Protein AF-A0A183DSN7-F1 (afdb_monomer_lite)

InterPro domains:
  IPR000889 Glutathione peroxidase [PF00255] (2-51)
  IPR000889 Glutathione peroxidase [PIRSF000303] (2-103)
  IPR000889 Glutathione peroxidase [PR01011] (2-19)
  IPR000889 Glutathione peroxidase [PR01011] (38-54)
  IPR000889 Glutathione peroxidase [PS51355] (1-110)
  IPR000889 Glutathione peroxidase [PTHR11592] (52-104)
  IPR000889 Glutathione peroxidase [cd00340] (2-103)
  IPR029759 Glutathione peroxidase active site [PS00460] (4-19)
  IPR036249 Thioredoxin-like superfamily [SSF52833] (2-106)

Foldseek 3Di:
DQAQAKEKEFAAEPDFPCRVVLVVVVVVCCVPCVVVRYDYHYAYACPADHDDPPDDHAHLDDPRHDVVSVVLQVLADDPPGRGQPEGTWIWIAHNVRRGDYIDHDPDGGD

Sequence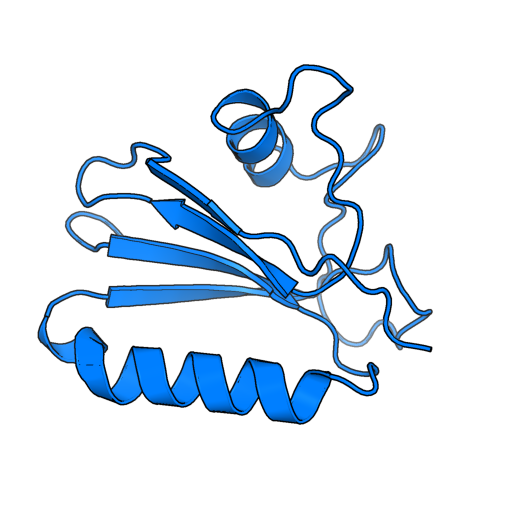 (110 aa):
LFRGKVVLIVNVASECGLTNTNYNQLKQLYDKYSSRGLAIAAFPCNQFGGQPDLYAKVDV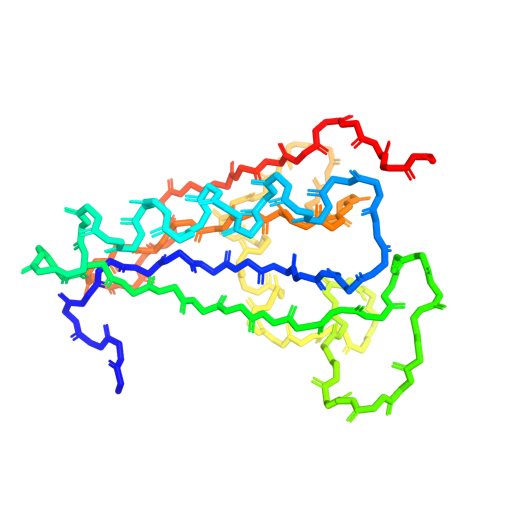NGPTEHPLYAFLKEQQGGTLGDDIKWNFTKFLVDRNGQVVSRFINAFPCF

pLDDT: mean 82.76, std 13.34, range [53.53, 97.44]

Organism: NCBI:txid637853

Structure (mmCIF, N/CA/C/O backbone):
data_AF-A0A183DSN7-F1
#
_entry.id   AF-A0A183DSN7-F1
#
loop_
_atom_site.group_PDB
_atom_site.id
_atom_site.type_symbol
_atom_site.label_atom_id
_atom_site.label_alt_id
_atom_site.label_comp_id
_atom_site.label_asym_id
_atom_site.label_entity_id
_atom_site.label_seq_id
_atom_site.pdbx_PDB_ins_code
_atom_site.Cartn_x
_atom_site.Cartn_y
_atom_site.Cartn_z
_atom_site.occupancy
_atom_site.B_iso_or_equiv
_atom_site.auth_seq_id
_atom_site.auth_comp_id
_atom_site.auth_asym_id
_atom_site.auth_atom_id
_atom_site.pdbx_PDB_model_num
ATOM 1 N N . LEU A 1 1 ? -15.747 -6.171 -0.014 1.00 72.12 1 LEU A N 1
ATOM 2 C CA . LEU A 1 1 ? -14.590 -6.705 0.746 1.00 72.12 1 LEU A CA 1
ATOM 3 C C . LEU A 1 1 ? -14.058 -5.738 1.818 1.00 72.12 1 LEU A C 1
ATOM 5 O O . LEU A 1 1 ? -13.825 -6.183 2.937 1.00 72.12 1 LEU A O 1
ATOM 9 N N . PHE A 1 2 ? -13.894 -4.440 1.516 1.00 87.94 2 PHE A N 1
ATOM 10 C CA . PHE A 1 2 ? -13.237 -3.476 2.425 1.00 87.94 2 PHE A CA 1
ATOM 11 C C . PHE A 1 2 ? -14.138 -2.404 3.067 1.00 87.94 2 PHE A C 1
ATOM 13 O O . PHE A 1 2 ? -13.658 -1.616 3.873 1.00 87.94 2 PHE A O 1
ATOM 20 N N . ARG A 1 3 ? -15.440 -2.365 2.752 1.00 87.56 3 ARG A N 1
ATOM 21 C CA . ARG A 1 3 ? -16.369 -1.367 3.312 1.00 87.56 3 ARG A CA 1
ATOM 22 C C . ARG A 1 3 ? -16.336 -1.388 4.849 1.00 87.56 3 ARG A C 1
ATOM 24 O O . ARG A 1 3 ? -16.467 -2.456 5.443 1.00 87.56 3 ARG A O 1
ATOM 31 N N . GLY A 1 4 ? -16.163 -0.217 5.468 1.00 92.19 4 GLY A N 1
ATOM 32 C CA . GLY A 1 4 ? -16.117 -0.051 6.926 1.00 92.19 4 GLY A CA 1
ATOM 33 C C . GLY A 1 4 ? -14.798 -0.459 7.595 1.00 92.19 4 GLY A C 1
ATOM 34 O O . GLY 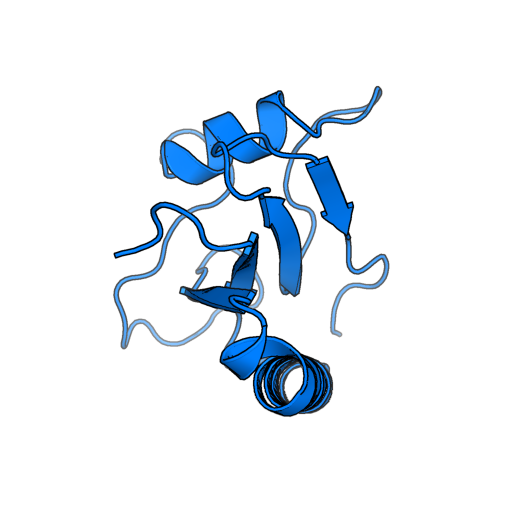A 1 4 ? -14.709 -0.406 8.825 1.00 92.19 4 GLY A O 1
ATOM 35 N N . LYS A 1 5 ? -13.780 -0.856 6.818 1.00 95.75 5 LYS A N 1
ATOM 36 C CA . LYS A 1 5 ? -12.442 -1.213 7.308 1.00 95.75 5 LYS A CA 1
ATOM 37 C C . LYS A 1 5 ? -11.461 -0.071 7.090 1.00 95.75 5 LYS A C 1
ATOM 39 O O . LYS A 1 5 ? -11.586 0.676 6.131 1.00 95.75 5 LYS A O 1
ATOM 44 N N . VAL A 1 6 ? -10.460 0.012 7.958 1.00 97.12 6 VAL A N 1
ATOM 45 C CA . VAL A 1 6 ? -9.239 0.765 7.655 1.00 97.12 6 VAL A CA 1
ATOM 46 C C . VAL A 1 6 ? -8.384 -0.130 6.769 1.00 97.12 6 VAL A C 1
ATOM 48 O O . VAL A 1 6 ? -8.194 -1.300 7.103 1.00 97.12 6 VAL A O 1
ATOM 51 N N . VAL A 1 7 ? -7.891 0.378 5.644 1.00 97.38 7 VAL A N 1
ATOM 52 C CA . VAL A 1 7 ? -7.127 -0.424 4.681 1.00 97.38 7 VAL A CA 1
ATOM 53 C C . VAL A 1 7 ? -5.724 0.138 4.539 1.00 97.38 7 VAL A C 1
ATOM 55 O O . VAL A 1 7 ? -5.549 1.314 4.236 1.00 97.38 7 VAL A O 1
ATOM 58 N N . LEU A 1 8 ? -4.724 -0.715 4.736 1.00 96.38 8 LEU A N 1
ATOM 59 C CA . LEU A 1 8 ? -3.343 -0.422 4.384 1.00 96.38 8 LEU A CA 1
ATOM 60 C C . LEU A 1 8 ? -3.048 -1.046 3.017 1.00 96.38 8 LEU A C 1
ATOM 62 O O . LEU A 1 8 ? -2.954 -2.268 2.896 1.00 96.38 8 LEU A O 1
ATOM 66 N N . ILE A 1 9 ? -2.934 -0.209 1.991 1.00 95.12 9 ILE A N 1
ATOM 67 C CA . ILE A 1 9 ? -2.579 -0.617 0.629 1.00 95.12 9 ILE A CA 1
ATOM 68 C C . ILE A 1 9 ? -1.062 -0.536 0.484 1.00 95.12 9 ILE A C 1
ATOM 70 O O . ILE A 1 9 ? -0.475 0.487 0.827 1.00 95.12 9 ILE A O 1
ATOM 74 N N . VAL A 1 10 ? -0.418 -1.592 -0.011 1.00 92.44 10 VAL A N 1
ATOM 75 C CA . VAL A 1 10 ? 1.046 -1.667 -0.117 1.00 92.44 10 VAL A CA 1
ATOM 76 C C . VAL A 1 10 ? 1.483 -2.314 -1.429 1.00 92.44 10 VAL A C 1
ATOM 78 O O . VAL A 1 10 ? 1.008 -3.396 -1.768 1.00 92.44 10 VAL A O 1
ATOM 81 N N . ASN A 1 11 ? 2.406 -1.676 -2.160 1.00 90.19 11 ASN A N 1
ATOM 82 C CA . ASN A 1 11 ? 3.100 -2.337 -3.272 1.00 90.19 11 ASN A CA 1
ATOM 83 C C . ASN A 1 11 ? 4.219 -3.222 -2.706 1.00 90.19 11 ASN A C 1
ATOM 85 O O . ASN A 1 11 ? 5.081 -2.733 -1.980 1.00 90.19 11 ASN A O 1
ATOM 89 N N . VAL A 1 12 ? 4.207 -4.518 -3.000 1.00 86.69 12 VAL A N 1
ATOM 90 C CA . VAL A 1 12 ? 5.153 -5.489 -2.435 1.00 86.69 12 VAL A CA 1
ATOM 91 C C . VAL A 1 12 ? 6.091 -6.058 -3.488 1.00 86.69 12 VAL A C 1
ATOM 93 O O . VAL A 1 12 ? 5.814 -6.034 -4.685 1.00 86.69 12 VAL A O 1
ATOM 96 N N . ALA A 1 13 ? 7.195 -6.597 -2.986 1.00 79.94 13 ALA A N 1
ATOM 97 C CA . ALA A 1 13 ? 8.260 -7.230 -3.739 1.00 79.94 13 ALA A CA 1
ATOM 98 C C . ALA A 1 13 ? 8.632 -8.566 -3.083 1.00 79.94 13 ALA A C 1
ATOM 100 O O . ALA A 1 13 ? 8.660 -8.653 -1.853 1.00 79.94 13 ALA A O 1
ATOM 101 N N . SER A 1 14 ? 8.917 -9.595 -3.881 1.00 69.62 14 SER A N 1
ATOM 102 C CA . SER A 1 14 ? 9.413 -10.892 -3.395 1.00 69.62 14 SER A CA 1
ATOM 103 C C . SER A 1 14 ? 10.924 -10.898 -3.153 1.00 69.62 14 SER A C 1
ATOM 105 O O . SER A 1 14 ? 11.383 -11.539 -2.214 1.00 69.62 14 SER A O 1
ATOM 107 N N . GLU A 1 15 ? 11.689 -10.131 -3.928 1.00 65.31 15 GLU A N 1
ATOM 108 C CA . GLU A 1 15 ? 13.155 -10.085 -3.869 1.00 65.31 15 GLU A CA 1
ATOM 109 C C . GLU A 1 15 ? 13.612 -8.658 -3.534 1.00 65.31 15 GLU A C 1
ATOM 111 O O . GLU A 1 15 ? 13.627 -7.768 -4.381 1.00 65.31 15 GLU A O 1
ATOM 116 N N . CYS A 1 16 ? 13.883 -8.412 -2.251 1.00 65.19 16 CYS A N 1
ATOM 117 C CA . CYS A 1 16 ? 14.393 -7.150 -1.698 1.00 65.19 16 CYS A CA 1
ATOM 118 C C . CYS A 1 16 ? 15.104 -7.497 -0.383 1.00 65.19 16 CYS A C 1
ATOM 120 O O . CYS A 1 16 ? 14.556 -8.263 0.416 1.00 65.19 16 CYS A O 1
ATOM 122 N N . GLY A 1 17 ? 16.248 -6.876 -0.078 1.00 62.00 17 GLY A N 1
ATOM 123 C CA . GLY A 1 17 ? 16.908 -7.030 1.232 1.00 62.00 17 GLY A CA 1
ATOM 124 C C . GLY A 1 17 ? 16.016 -6.650 2.429 1.00 62.00 17 GLY A C 1
ATOM 125 O O . GLY A 1 17 ? 16.241 -7.092 3.552 1.00 62.00 17 GLY A O 1
ATOM 126 N N . LEU A 1 18 ? 14.945 -5.880 2.188 1.00 66.75 18 LEU A N 1
ATOM 127 C CA . LEU A 1 18 ? 13.962 -5.460 3.194 1.00 66.75 18 LEU A CA 1
ATOM 128 C C . LEU A 1 18 ? 12.660 -6.277 3.186 1.00 66.75 18 LEU A C 1
ATOM 130 O O . LEU A 1 18 ? 11.746 -5.950 3.950 1.00 66.75 18 LEU A O 1
ATOM 134 N N . THR A 1 19 ? 12.541 -7.305 2.340 1.00 72.69 19 THR A N 1
ATOM 135 C CA . THR A 1 19 ? 11.305 -8.089 2.194 1.00 72.69 19 THR A CA 1
ATOM 136 C C . THR A 1 19 ? 10.907 -8.725 3.521 1.00 72.69 19 THR A C 1
ATOM 138 O O . THR A 1 19 ? 9.816 -8.455 4.020 1.00 72.69 19 THR A O 1
ATOM 141 N N . ASN A 1 20 ? 11.809 -9.468 4.166 1.00 76.81 20 ASN A N 1
ATOM 142 C CA . ASN A 1 20 ? 11.501 -10.141 5.433 1.00 76.81 20 ASN A CA 1
ATOM 143 C C . ASN A 1 20 ? 11.049 -9.158 6.521 1.00 76.81 20 ASN A C 1
ATOM 145 O O . ASN A 1 20 ? 10.040 -9.388 7.186 1.00 76.81 20 ASN A O 1
ATOM 149 N N . THR A 1 21 ? 11.736 -8.023 6.666 1.00 81.69 21 THR A N 1
ATOM 150 C CA . THR A 1 21 ? 11.372 -6.995 7.651 1.00 81.69 21 THR A CA 1
ATOM 151 C C . THR A 1 21 ? 9.995 -6.397 7.366 1.00 81.69 21 THR A C 1
ATOM 153 O O . THR A 1 21 ? 9.173 -6.314 8.278 1.00 81.69 21 THR A O 1
ATOM 156 N N . ASN A 1 22 ? 9.703 -6.025 6.114 1.00 84.06 22 ASN A N 1
ATOM 157 C CA . ASN A 1 22 ? 8.413 -5.423 5.767 1.00 84.06 22 ASN A CA 1
ATOM 158 C C . ASN A 1 22 ? 7.261 -6.421 5.922 1.00 84.06 22 ASN A C 1
ATOM 160 O O . ASN A 1 22 ? 6.241 -6.067 6.508 1.00 84.06 22 ASN A O 1
ATOM 164 N N . TYR A 1 23 ? 7.410 -7.666 5.460 1.00 85.94 23 TYR A N 1
ATOM 165 C CA . TYR A 1 23 ? 6.370 -8.684 5.640 1.00 85.94 23 TYR A CA 1
ATOM 166 C C . TYR A 1 23 ? 6.132 -9.001 7.121 1.00 85.94 23 TYR A C 1
ATOM 168 O O . TYR A 1 23 ? 4.979 -9.086 7.541 1.00 85.94 23 TYR A O 1
ATOM 176 N N . ASN A 1 24 ? 7.187 -9.083 7.938 1.00 88.06 24 ASN A N 1
ATOM 177 C CA . ASN A 1 2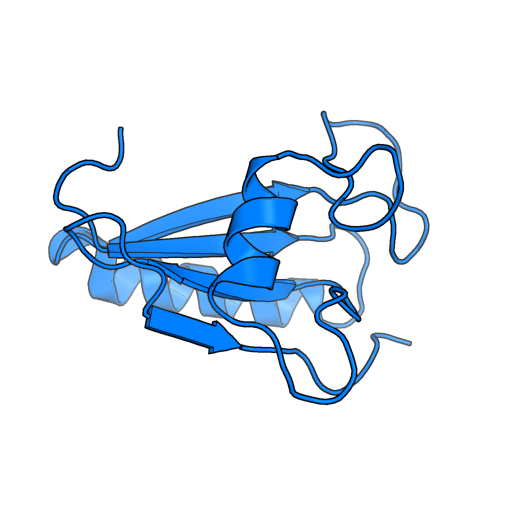4 ? 7.048 -9.281 9.383 1.00 88.06 24 ASN A CA 1
ATOM 178 C C . ASN A 1 24 ? 6.315 -8.114 10.057 1.00 88.06 24 ASN A C 1
ATOM 180 O O . ASN A 1 24 ? 5.420 -8.339 10.868 1.00 88.06 24 ASN A O 1
ATOM 184 N N . GLN A 1 25 ? 6.639 -6.869 9.701 1.00 89.44 25 GLN A N 1
ATOM 185 C CA . GLN A 1 25 ? 5.950 -5.686 10.226 1.00 89.44 25 GLN A CA 1
ATOM 186 C C . GLN A 1 25 ? 4.483 -5.623 9.781 1.00 89.44 25 GLN A C 1
ATOM 188 O O . GLN A 1 25 ? 3.606 -5.332 10.594 1.00 89.44 25 GLN A O 1
ATOM 193 N N . LEU A 1 26 ? 4.191 -5.940 8.515 1.00 91.38 26 LEU A N 1
ATOM 194 C CA . LEU A 1 26 ? 2.817 -6.034 8.012 1.00 91.38 26 LEU A CA 1
ATOM 195 C C . LEU A 1 26 ? 2.034 -7.115 8.765 1.00 91.38 26 LEU A C 1
ATOM 197 O O . LEU A 1 26 ? 0.901 -6.869 9.179 1.00 91.38 26 LEU A O 1
ATOM 201 N N . LYS A 1 27 ? 2.653 -8.274 9.017 1.00 91.62 27 LYS A N 1
ATOM 202 C CA . LYS A 1 27 ? 2.054 -9.338 9.826 1.00 91.62 27 LYS A CA 1
ATOM 203 C C . LYS A 1 27 ? 1.772 -8.865 11.252 1.00 91.62 27 LYS A C 1
ATOM 205 O O . LYS A 1 27 ? 0.658 -9.041 11.726 1.00 91.62 27 LYS A O 1
ATOM 210 N N . GLN A 1 28 ? 2.723 -8.204 11.913 1.00 94.44 28 GLN A N 1
ATOM 211 C CA . GLN A 1 28 ? 2.524 -7.663 13.264 1.00 94.44 28 GLN A CA 1
ATOM 212 C C . GLN A 1 28 ? 1.376 -6.646 13.324 1.00 94.44 28 GLN A C 1
ATOM 214 O O . GLN A 1 28 ? 0.573 -6.671 14.257 1.00 94.44 28 GLN A O 1
ATOM 219 N N . LEU A 1 29 ? 1.266 -5.760 12.328 1.00 93.69 29 LEU A N 1
ATOM 220 C CA . LEU A 1 29 ? 0.152 -4.815 12.228 1.00 93.69 29 LEU A CA 1
ATOM 221 C C . LEU A 1 29 ? -1.183 -5.541 12.055 1.00 93.69 29 LEU A C 1
ATOM 223 O O . LEU A 1 29 ? -2.157 -5.203 12.730 1.00 93.69 29 LEU A O 1
ATOM 227 N N . TYR A 1 30 ? -1.224 -6.542 11.177 1.00 94.94 30 TYR A N 1
ATOM 228 C CA . TYR A 1 30 ? -2.417 -7.347 10.963 1.00 94.94 30 TYR A CA 1
ATOM 229 C C . TYR A 1 30 ? -2.830 -8.090 12.236 1.00 94.94 30 TYR A C 1
ATOM 231 O O . TYR A 1 30 ? -3.971 -7.956 12.674 1.00 94.94 30 TYR A O 1
ATOM 239 N N . ASP A 1 31 ? -1.904 -8.797 12.881 1.00 96.56 31 ASP A N 1
ATOM 240 C CA . ASP A 1 31 ? -2.163 -9.542 14.115 1.00 96.56 31 ASP A CA 1
ATOM 241 C C . ASP A 1 31 ? -2.707 -8.615 15.217 1.00 96.56 31 ASP A C 1
ATOM 243 O O . ASP A 1 31 ? -3.638 -8.969 15.938 1.00 96.56 31 ASP A O 1
ATOM 247 N N . LYS A 1 32 ? -2.187 -7.383 15.306 1.00 97.19 32 LYS A N 1
ATOM 248 C CA . LYS A 1 32 ? -2.580 -6.408 16.332 1.00 97.19 32 LYS A CA 1
ATOM 249 C C . LYS A 1 32 ? -3.916 -5.708 16.066 1.00 97.19 32 LYS A C 1
ATOM 251 O O . LYS A 1 32 ? -4.629 -5.383 17.016 1.00 97.19 32 LYS A O 1
ATOM 256 N N . TYR A 1 33 ? -4.244 -5.404 14.809 1.00 97.44 33 TYR A N 1
ATOM 257 C CA . TYR A 1 33 ? -5.362 -4.508 14.476 1.00 97.44 33 TYR A CA 1
ATOM 258 C C . TYR A 1 33 ? -6.452 -5.135 13.598 1.00 97.44 33 TYR A C 1
ATOM 260 O O . TYR A 1 33 ? -7.482 -4.492 13.380 1.00 97.44 33 TYR A O 1
ATOM 268 N N . SER A 1 34 ? -6.290 -6.371 13.119 1.00 95.31 34 SER A N 1
ATOM 269 C CA . SER A 1 34 ? -7.299 -7.056 12.292 1.00 95.31 34 SER A CA 1
ATOM 270 C C . SER A 1 34 ? -8.658 -7.153 12.990 1.00 95.31 34 SER A C 1
ATOM 272 O O . SER A 1 34 ? -9.677 -6.786 12.403 1.00 95.31 34 SER A O 1
ATOM 274 N N . SER A 1 35 ? -8.679 -7.513 14.277 1.00 95.75 35 SER A N 1
ATOM 275 C CA . SER A 1 35 ? -9.898 -7.550 15.105 1.00 95.75 35 SER A CA 1
ATOM 276 C C . SER A 1 35 ? -10.567 -6.180 15.272 1.00 95.75 35 SER A C 1
ATOM 278 O O . SER A 1 35 ? -11.771 -6.092 15.495 1.00 95.75 35 SER A O 1
ATOM 280 N N . ARG A 1 36 ? -9.805 -5.091 15.111 1.00 95.94 36 ARG A N 1
ATOM 281 C CA . ARG A 1 36 ? -10.288 -3.702 15.171 1.00 95.94 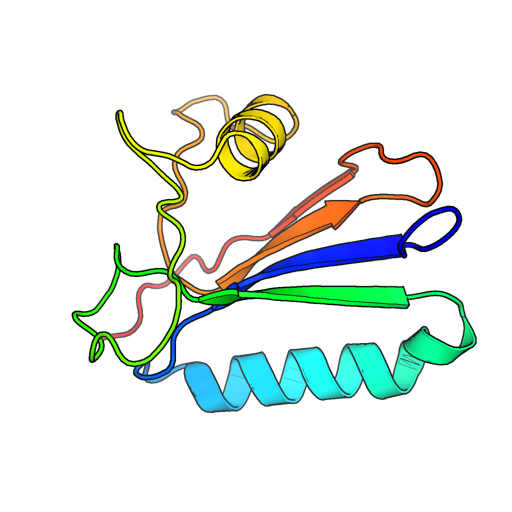36 ARG A CA 1
ATOM 282 C C . ARG A 1 36 ? -10.742 -3.171 13.808 1.00 95.94 36 ARG A C 1
ATOM 284 O O . ARG A 1 36 ? -11.151 -2.012 13.711 1.00 95.94 36 ARG A O 1
ATOM 291 N N . GLY A 1 37 ? -10.693 -4.005 12.768 1.00 95.94 37 GLY A N 1
ATOM 292 C CA . GLY A 1 37 ? -11.135 -3.674 11.417 1.00 95.94 37 GLY A CA 1
ATOM 293 C C . GLY A 1 37 ? -10.029 -3.180 10.485 1.00 95.94 37 GLY A C 1
ATOM 294 O O . GLY A 1 37 ? -10.352 -2.506 9.509 1.00 95.94 37 GLY A O 1
ATOM 295 N N . LEU A 1 38 ? -8.753 -3.484 10.761 1.00 96.94 38 LEU A N 1
ATOM 296 C CA . LEU A 1 38 ? -7.677 -3.304 9.780 1.00 96.94 38 LEU A CA 1
ATOM 297 C C . LEU A 1 38 ? -7.741 -4.404 8.709 1.00 96.94 38 LEU A C 1
ATOM 299 O O . LEU A 1 38 ? -7.894 -5.584 9.020 1.00 96.94 38 LEU A O 1
ATOM 303 N N . ALA A 1 39 ? -7.556 -4.021 7.451 1.00 96.06 39 ALA A N 1
ATOM 304 C CA . ALA A 1 39 ? -7.232 -4.916 6.351 1.00 96.06 39 ALA A CA 1
ATOM 305 C C . ALA A 1 39 ? -5.925 -4.475 5.684 1.00 96.06 39 ALA A C 1
ATOM 307 O O . ALA A 1 39 ? -5.624 -3.284 5.631 1.00 96.06 39 ALA A O 1
ATOM 308 N N . ILE A 1 40 ? -5.167 -5.431 5.153 1.00 94.25 40 ILE A N 1
ATOM 309 C CA . ILE A 1 40 ? -3.962 -5.160 4.365 1.00 94.25 40 ILE A CA 1
ATOM 310 C C . ILE A 1 40 ? -4.209 -5.669 2.948 1.00 94.25 40 ILE A C 1
ATOM 312 O O . ILE A 1 40 ? -4.588 -6.825 2.766 1.00 94.25 40 ILE A O 1
ATOM 316 N N . ALA A 1 41 ? -4.017 -4.799 1.961 1.00 92.62 41 ALA A N 1
ATOM 317 C CA . ALA A 1 41 ? -4.085 -5.133 0.545 1.00 92.62 41 ALA A CA 1
ATOM 318 C C . ALA A 1 41 ? -2.677 -5.008 -0.047 1.00 92.62 41 ALA A C 1
ATOM 320 O O . ALA A 1 41 ? -2.159 -3.903 -0.208 1.00 92.62 41 ALA A O 1
ATOM 321 N N . ALA A 1 42 ? -2.046 -6.152 -0.307 1.00 89.88 42 ALA A N 1
ATOM 322 C CA . ALA A 1 42 ? -0.694 -6.231 -0.843 1.00 89.88 42 ALA A CA 1
ATOM 323 C C . ALA A 1 42 ? -0.736 -6.525 -2.344 1.00 89.88 42 ALA A C 1
ATOM 325 O O . ALA A 1 42 ? -1.315 -7.527 -2.761 1.00 89.88 42 ALA A O 1
ATOM 326 N N . PHE A 1 43 ? -0.111 -5.659 -3.137 1.00 89.19 43 PHE A N 1
ATOM 327 C CA . PHE A 1 43 ? -0.078 -5.763 -4.592 1.00 89.19 43 PHE A CA 1
ATOM 328 C C . PHE A 1 43 ? 1.359 -5.991 -5.073 1.00 89.19 43 PHE A C 1
ATOM 330 O O . PHE A 1 43 ? 2.198 -5.105 -4.892 1.00 89.19 43 PHE A O 1
ATOM 337 N N . PRO A 1 44 ? 1.679 -7.160 -5.654 1.00 84.00 44 PRO A N 1
ATOM 338 C CA . PRO A 1 44 ? 2.978 -7.392 -6.280 1.00 84.00 44 PRO A CA 1
ATOM 339 C C . PRO A 1 44 ? 3.245 -6.365 -7.387 1.00 84.00 44 PRO A C 1
ATOM 341 O O . PRO A 1 44 ? 2.361 -6.092 -8.196 1.00 84.00 44 PRO A O 1
ATOM 344 N N . CYS A 1 45 ? 4.449 -5.797 -7.434 1.00 78.25 45 CYS A N 1
ATOM 345 C CA . CYS A 1 45 ? 4.837 -4.775 -8.412 1.00 78.25 45 CYS A CA 1
ATOM 346 C C . CYS A 1 45 ? 6.035 -5.241 -9.253 1.00 78.25 45 CYS A C 1
ATOM 348 O O . CYS A 1 45 ? 6.929 -5.899 -8.725 1.00 78.25 45 CYS A O 1
ATOM 350 N N . ASN A 1 46 ? 6.063 -4.894 -10.550 1.00 69.75 46 ASN A N 1
ATOM 351 C CA . ASN A 1 46 ? 7.149 -5.276 -11.471 1.00 69.75 46 ASN A CA 1
ATOM 352 C C . ASN A 1 46 ? 8.179 -4.168 -11.740 1.00 69.75 46 ASN A C 1
ATOM 354 O O . ASN A 1 46 ? 9.174 -4.397 -12.418 1.00 69.75 46 ASN A O 1
ATOM 358 N N . GLN A 1 47 ? 7.957 -2.961 -11.220 1.00 65.06 47 GLN A N 1
ATOM 359 C CA . GLN A 1 47 ? 8.735 -1.779 -11.609 1.00 65.06 47 GLN A CA 1
ATOM 360 C C . GLN A 1 47 ? 10.027 -1.589 -10.799 1.00 65.06 47 GLN A C 1
ATOM 362 O O . GLN A 1 47 ? 10.762 -0.630 -11.020 1.00 65.06 47 GLN A O 1
ATOM 367 N N . PHE A 1 48 ? 10.324 -2.499 -9.864 1.00 61.91 48 PHE A N 1
ATOM 368 C CA . PHE A 1 48 ? 11.464 -2.392 -8.956 1.00 61.91 48 PHE A CA 1
ATOM 369 C C . PHE A 1 48 ? 12.116 -3.768 -8.735 1.00 61.91 48 PHE A C 1
ATOM 371 O O . PHE A 1 48 ? 11.493 -4.663 -8.163 1.00 61.91 48 PHE A O 1
ATOM 378 N N . GLY A 1 49 ? 13.384 -3.926 -9.128 1.00 59.06 49 GLY A N 1
ATOM 379 C CA . GLY A 1 49 ? 14.212 -5.078 -8.735 1.00 59.06 49 GLY A CA 1
ATOM 380 C C . GLY A 1 49 ? 13.999 -6.402 -9.490 1.00 59.06 49 GLY A C 1
ATOM 381 O O . GLY A 1 49 ? 14.446 -7.422 -8.990 1.00 59.06 49 GLY A O 1
ATOM 382 N N . GLY A 1 50 ? 13.351 -6.412 -10.665 1.00 57.59 50 GLY A N 1
ATOM 383 C CA . GLY A 1 50 ? 13.436 -7.522 -11.639 1.00 57.59 50 GLY A CA 1
ATOM 384 C C . GLY A 1 50 ? 12.975 -8.909 -11.160 1.00 57.59 50 GLY A C 1
ATOM 385 O O . GLY A 1 50 ? 13.719 -9.875 -11.283 1.00 57.59 50 GLY A O 1
ATOM 386 N N . GLN A 1 51 ? 11.754 -9.026 -10.631 1.00 58.38 51 GLN A N 1
ATOM 387 C CA . GLN A 1 51 ? 11.235 -10.281 -10.061 1.00 58.38 51 GLN A CA 1
ATOM 388 C C . GLN A 1 51 ? 10.631 -11.232 -11.108 1.00 58.38 51 GLN A C 1
ATOM 390 O O . GLN A 1 51 ? 10.030 -10.758 -12.073 1.00 58.38 51 GLN A O 1
ATOM 395 N N . PRO A 1 52 ? 10.653 -12.561 -10.890 1.00 55.56 52 PRO A N 1
ATOM 396 C CA . PRO A 1 52 ? 10.004 -13.524 -11.783 1.00 55.56 52 PRO A CA 1
ATOM 397 C C . PRO A 1 52 ? 8.477 -13.313 -11.886 1.00 55.56 52 PRO A C 1
ATOM 399 O O . PRO A 1 52 ? 7.802 -12.985 -10.908 1.00 55.56 52 PRO A O 1
ATOM 402 N N . ASP A 1 53 ? 7.924 -13.472 -13.092 1.00 56.41 53 ASP A N 1
ATOM 403 C CA . ASP A 1 53 ? 6.538 -13.139 -13.494 1.00 56.41 53 ASP A CA 1
ATOM 404 C C . ASP A 1 53 ? 5.482 -14.190 -13.100 1.00 56.41 53 ASP A C 1
ATOM 406 O O . ASP A 1 53 ? 4.559 -14.512 -13.841 1.00 56.41 53 ASP A O 1
ATOM 410 N N . LEU A 1 54 ? 5.595 -14.741 -11.892 1.00 55.00 54 LEU A N 1
ATOM 411 C CA . LEU A 1 54 ? 4.716 -15.824 -11.435 1.00 55.00 54 LEU A CA 1
ATOM 412 C C . LEU A 1 54 ? 3.326 -15.351 -10.960 1.00 55.00 54 LEU A C 1
ATOM 414 O O . LEU A 1 54 ? 2.451 -16.181 -10.724 1.00 55.00 54 LEU A O 1
ATOM 418 N N . TYR A 1 55 ? 3.101 -14.038 -10.825 1.00 59.44 55 TYR A N 1
ATOM 419 C CA . TYR A 1 55 ? 1.850 -13.452 -10.324 1.00 59.44 55 TYR A CA 1
ATOM 420 C C . TYR A 1 55 ? 1.401 -12.267 -11.180 1.00 59.44 55 TYR A C 1
ATOM 422 O O . TYR A 1 55 ? 2.230 -11.583 -11.774 1.00 59.44 55 TYR A O 1
ATOM 430 N N . ALA A 1 56 ? 0.094 -11.978 -11.184 1.00 65.69 56 ALA A N 1
ATOM 431 C CA . ALA A 1 56 ? -0.427 -10.733 -11.741 1.00 65.69 56 ALA A CA 1
ATOM 432 C C . ALA A 1 56 ? 0.148 -9.549 -10.948 1.00 65.69 56 ALA A C 1
ATOM 434 O O . ALA A 1 56 ? -0.211 -9.327 -9.788 1.00 65.69 56 ALA A O 1
ATOM 435 N N . LYS A 1 57 ? 1.085 -8.831 -11.565 1.00 75.00 57 LYS A N 1
ATOM 436 C CA . LYS A 1 57 ? 1.716 -7.639 -11.002 1.00 75.00 57 LYS A CA 1
ATOM 437 C C . LYS A 1 57 ? 0.993 -6.394 -11.489 1.00 75.00 57 LYS A C 1
ATOM 439 O O . LYS A 1 57 ? 0.414 -6.386 -12.573 1.00 75.00 57 LYS A O 1
ATOM 444 N N . VAL A 1 58 ? 1.036 -5.344 -10.681 1.00 83.62 58 VAL A N 1
ATOM 445 C CA . VAL A 1 58 ? 0.494 -4.033 -11.040 1.00 83.62 58 VAL A CA 1
ATOM 446 C C . VAL A 1 58 ? 1.625 -3.047 -11.286 1.00 83.62 58 VAL A C 1
ATOM 448 O O . VAL A 1 58 ? 2.586 -2.983 -10.514 1.00 83.62 58 VAL A O 1
ATOM 451 N N . ASP A 1 59 ? 1.480 -2.258 -12.345 1.00 85.25 59 ASP A N 1
ATOM 452 C CA . ASP A 1 59 ? 2.279 -1.056 -12.538 1.00 85.25 59 ASP A CA 1
ATOM 453 C C . ASP A 1 59 ? 1.734 0.044 -11.627 1.00 85.25 59 ASP A C 1
ATOM 455 O O . ASP A 1 59 ? 0.523 0.264 -11.532 1.00 85.25 59 ASP A O 1
ATOM 459 N N . VAL A 1 60 ? 2.635 0.724 -10.927 1.00 85.88 60 VAL A N 1
ATOM 460 C CA . VAL A 1 60 ? 2.304 1.777 -9.960 1.00 85.88 60 VAL A CA 1
ATOM 461 C C . VAL A 1 60 ? 2.672 3.179 -10.459 1.00 85.88 60 VAL A C 1
ATOM 463 O O . VAL A 1 60 ? 2.272 4.165 -9.843 1.00 85.88 60 VAL A O 1
ATOM 466 N N . ASN A 1 61 ? 3.429 3.260 -11.557 1.00 86.62 61 ASN A N 1
ATOM 467 C CA . ASN A 1 61 ? 3.818 4.483 -12.256 1.00 86.62 61 ASN A CA 1
ATOM 468 C C . ASN A 1 61 ? 3.743 4.301 -13.781 1.00 86.62 61 ASN A C 1
ATOM 470 O O . ASN A 1 61 ? 3.854 3.181 -14.280 1.00 86.62 61 ASN A O 1
ATOM 474 N N . GLY A 1 62 ? 3.683 5.408 -14.522 1.00 87.50 62 GLY A N 1
ATOM 475 C CA . GLY A 1 62 ? 3.813 5.420 -15.982 1.00 87.50 62 GLY A CA 1
ATOM 476 C C . GLY A 1 62 ? 2.486 5.229 -16.731 1.00 87.50 62 GLY A C 1
ATOM 477 O O . GLY A 1 62 ? 1.423 5.194 -16.121 1.00 87.50 62 GLY A O 1
ATOM 478 N N . PRO A 1 63 ? 2.520 5.119 -18.071 1.00 86.50 63 PRO A N 1
ATOM 479 C CA . PRO A 1 63 ? 1.317 5.166 -18.911 1.00 86.50 63 PRO A CA 1
ATOM 480 C C . PRO A 1 63 ? 0.387 3.955 -18.748 1.00 86.50 63 PRO A C 1
ATOM 482 O O . PRO A 1 63 ? -0.773 4.016 -19.147 1.00 86.50 63 PRO A O 1
ATOM 485 N N . THR A 1 64 ? 0.893 2.857 -18.187 1.00 87.25 64 THR A N 1
ATOM 486 C CA . THR A 1 64 ? 0.156 1.615 -17.916 1.00 87.25 64 THR A CA 1
ATOM 487 C C . THR A 1 64 ? -0.188 1.447 -16.438 1.00 87.25 64 THR A C 1
ATOM 489 O O . THR A 1 64 ? -0.623 0.369 -16.032 1.00 87.25 64 THR A O 1
ATOM 492 N N . GLU A 1 65 ? 0.008 2.486 -15.617 1.00 90.06 65 GLU A N 1
ATOM 493 C CA . GLU A 1 65 ? -0.249 2.397 -14.185 1.00 90.06 65 GLU A CA 1
ATOM 494 C C . GLU A 1 65 ? -1.697 2.026 -13.877 1.00 90.06 65 GLU A C 1
ATOM 496 O O . GLU A 1 65 ? -2.652 2.444 -14.536 1.00 90.06 65 GLU A O 1
ATOM 501 N N . HIS A 1 66 ? -1.871 1.224 -12.832 1.00 91.94 66 HIS A N 1
ATOM 502 C CA . HIS A 1 66 ? -3.196 0.804 -12.428 1.00 91.94 66 HIS A CA 1
ATOM 503 C C . HIS A 1 66 ? -3.989 2.013 -11.882 1.00 91.94 66 HIS A C 1
ATOM 505 O O . HIS A 1 66 ? -3.470 2.719 -11.012 1.00 91.94 66 HIS A O 1
ATOM 511 N N . PRO A 1 67 ? -5.269 2.218 -12.265 1.00 92.31 67 PRO A N 1
ATOM 512 C CA . PRO A 1 67 ? -6.061 3.388 -11.853 1.00 92.31 67 PRO A CA 1
ATOM 513 C C . PRO A 1 67 ? -6.143 3.607 -10.336 1.00 92.31 67 PRO A C 1
ATOM 515 O O . PRO A 1 67 ? -6.220 4.735 -9.861 1.00 92.31 67 PRO A O 1
ATOM 518 N N . LEU A 1 68 ? -6.087 2.520 -9.557 1.00 91.38 68 LEU A N 1
ATOM 519 C CA . LEU A 1 68 ? -5.967 2.595 -8.096 1.00 91.38 68 LEU A CA 1
ATOM 520 C C . LEU A 1 68 ? -4.732 3.396 -7.659 1.00 91.38 68 LEU A C 1
ATOM 522 O O . LEU A 1 68 ? -4.839 4.237 -6.777 1.00 91.38 68 LEU A O 1
ATOM 526 N N . TYR A 1 69 ? -3.565 3.124 -8.243 1.00 90.56 69 TYR A N 1
ATOM 527 C CA . TYR A 1 69 ? -2.324 3.795 -7.869 1.00 90.56 69 TYR A CA 1
ATOM 528 C C . TYR A 1 69 ? -2.279 5.235 -8.374 1.00 90.56 69 TYR A C 1
ATOM 530 O O . TYR A 1 69 ? -1.815 6.088 -7.623 1.00 90.56 69 TYR A O 1
ATOM 538 N N . ALA A 1 70 ? -2.845 5.519 -9.551 1.00 91.00 70 ALA A N 1
ATOM 539 C CA . ALA A 1 70 ? -3.064 6.889 -10.018 1.00 91.00 70 ALA A CA 1
ATOM 540 C C . ALA A 1 70 ? -3.853 7.708 -8.977 1.00 91.00 70 ALA A C 1
ATOM 542 O O . ALA A 1 70 ? -3.371 8.719 -8.471 1.00 91.00 70 ALA A O 1
ATOM 543 N N . PHE A 1 71 ? -5.011 7.192 -8.547 1.00 92.12 71 PHE A N 1
ATOM 544 C CA . PHE A 1 71 ? -5.857 7.833 -7.534 1.00 92.12 71 PHE A CA 1
ATOM 545 C C . PHE A 1 71 ? -5.151 8.009 -6.179 1.00 92.12 71 PHE A C 1
ATOM 547 O O . PHE A 1 71 ? -5.232 9.065 -5.554 1.00 92.12 71 PHE A O 1
ATOM 554 N N . LEU A 1 72 ? -4.449 6.977 -5.695 1.00 92.38 72 LEU A N 1
ATOM 555 C CA . LEU A 1 72 ? -3.744 7.038 -4.410 1.00 92.38 72 LEU A CA 1
ATOM 556 C C . LEU A 1 72 ? -2.619 8.080 -4.415 1.00 92.38 72 LEU A C 1
ATOM 558 O O . LEU A 1 72 ? -2.429 8.777 -3.416 1.00 92.38 72 LEU A O 1
ATOM 562 N N . LYS A 1 73 ? -1.873 8.173 -5.522 1.00 90.38 73 LYS A N 1
ATOM 563 C CA . LYS A 1 73 ? -0.801 9.154 -5.698 1.00 90.38 73 LYS A CA 1
ATOM 564 C C . LYS A 1 73 ? -1.354 10.574 -5.796 1.00 90.38 73 LYS A C 1
ATOM 566 O O . LYS A 1 73 ? -0.836 1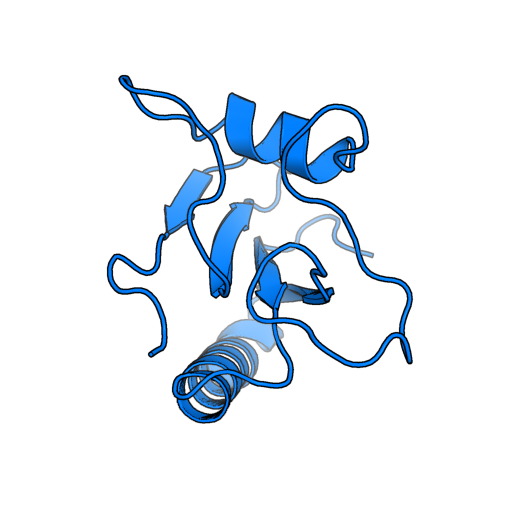1.435 -5.095 1.00 90.38 73 LYS A O 1
ATOM 571 N N . GLU A 1 74 ? -2.448 10.782 -6.528 1.00 88.50 74 GLU A N 1
ATOM 572 C CA . GLU A 1 74 ? -3.126 12.082 -6.627 1.00 88.50 74 GLU A CA 1
ATOM 573 C C . GLU A 1 74 ? -3.589 12.589 -5.249 1.00 88.50 74 GLU A C 1
ATOM 575 O O . GLU A 1 74 ? -3.338 13.734 -4.879 1.00 88.50 74 GLU A O 1
ATOM 580 N N . GLN A 1 75 ? -4.215 11.723 -4.443 1.00 86.94 75 GLN A N 1
ATOM 581 C CA . GLN A 1 75 ? -4.753 12.096 -3.127 1.00 86.94 75 GLN A CA 1
ATOM 582 C C . GLN A 1 75 ? -3.677 12.347 -2.057 1.00 86.94 75 GLN A C 1
ATOM 584 O O . GLN A 1 75 ? -3.930 13.051 -1.082 1.00 86.94 75 GLN A O 1
ATOM 589 N N . GLN A 1 76 ? -2.495 11.740 -2.190 1.00 83.62 76 GLN A N 1
ATOM 590 C CA . GLN A 1 76 ? -1.391 11.838 -1.221 1.00 83.62 76 GLN A CA 1
ATOM 591 C C . GLN A 1 76 ? -0.054 12.141 -1.920 1.00 83.62 76 GLN A C 1
ATOM 593 O O . GLN A 1 76 ? 0.986 11.526 -1.641 1.00 83.62 76 GLN A O 1
ATOM 598 N N . GLY A 1 77 ? -0.102 13.067 -2.878 1.00 76.12 77 GLY A N 1
ATOM 599 C CA . GLY A 1 77 ? 1.047 13.550 -3.636 1.00 76.12 77 GLY A CA 1
ATOM 600 C C . GLY A 1 77 ? 1.892 14.559 -2.854 1.00 76.12 77 GLY A C 1
ATOM 601 O O . GLY A 1 77 ? 1.456 15.124 -1.851 1.00 76.12 77 GLY A O 1
ATOM 602 N N . GLY A 1 78 ? 3.129 14.775 -3.309 1.00 63.06 78 GLY A N 1
ATOM 603 C CA . GLY A 1 78 ? 4.030 15.809 -2.791 1.00 63.06 78 GLY A CA 1
ATOM 604 C C . GLY A 1 78 ? 4.165 16.998 -3.749 1.00 63.06 78 GLY A C 1
ATOM 605 O O . GLY A 1 78 ? 3.704 16.956 -4.885 1.00 63.06 78 GLY A O 1
ATOM 606 N N . THR A 1 79 ? 4.855 18.057 -3.319 1.00 54.75 79 THR A N 1
ATOM 607 C CA . THR A 1 79 ? 5.095 19.272 -4.128 1.00 54.75 79 THR A CA 1
ATOM 608 C C . THR A 1 79 ? 6.110 19.083 -5.268 1.00 54.75 79 THR A C 1
ATOM 610 O O . THR A 1 79 ? 6.215 19.945 -6.135 1.00 54.75 79 THR A O 1
ATOM 613 N N . LEU A 1 80 ? 6.839 17.959 -5.295 1.00 58.59 80 LEU A N 1
ATOM 614 C CA . LEU A 1 80 ? 7.840 17.585 -6.308 1.00 58.59 80 LEU A CA 1
ATOM 615 C C . LEU A 1 80 ? 7.538 16.193 -6.902 1.00 58.59 80 LEU A C 1
ATOM 617 O O . LEU A 1 80 ? 8.369 15.283 -6.875 1.00 58.59 80 LEU A O 1
ATOM 621 N N . GLY A 1 81 ? 6.323 16.033 -7.429 1.00 66.94 81 GLY A N 1
ATOM 622 C CA . GLY A 1 81 ? 5.849 14.797 -8.053 1.00 66.94 81 GLY A CA 1
ATOM 623 C C . GLY A 1 81 ? 5.344 13.758 -7.050 1.00 66.94 81 GLY A C 1
ATOM 624 O O . GLY A 1 81 ? 5.681 13.767 -5.865 1.00 66.94 81 GLY A O 1
ATOM 625 N N . ASP A 1 82 ? 4.506 12.851 -7.533 1.00 77.81 82 ASP A N 1
ATOM 626 C CA . ASP A 1 82 ? 3.770 11.875 -6.731 1.00 77.81 82 ASP A CA 1
ATOM 627 C C . ASP A 1 82 ? 4.181 10.421 -7.013 1.00 77.81 82 ASP A C 1
ATOM 629 O O . ASP A 1 82 ? 3.728 9.519 -6.307 1.00 77.81 82 ASP A O 1
ATOM 633 N N . ASP A 1 83 ? 5.093 10.174 -7.957 1.00 82.19 83 ASP A N 1
ATOM 634 C CA . ASP A 1 83 ? 5.569 8.830 -8.297 1.00 82.19 83 ASP A CA 1
ATOM 635 C C . ASP A 1 83 ? 5.990 8.004 -7.080 1.00 82.19 83 ASP A C 1
ATOM 637 O O . ASP A 1 83 ? 6.638 8.477 -6.137 1.00 82.19 83 ASP A O 1
ATOM 641 N N . ILE A 1 84 ? 5.671 6.715 -7.121 1.00 83.06 84 ILE A N 1
ATOM 642 C CA . ILE A 1 84 ? 6.148 5.745 -6.141 1.00 83.06 84 ILE A CA 1
ATOM 643 C C . ILE A 1 84 ? 7.615 5.464 -6.429 1.00 83.06 84 ILE A C 1
ATOM 645 O O . ILE A 1 84 ? 7.965 4.951 -7.484 1.00 83.06 84 ILE A O 1
ATOM 649 N N . LYS A 1 85 ? 8.484 5.834 -5.489 1.00 80.12 85 LYS A N 1
ATOM 650 C CA . LYS A 1 85 ? 9.934 5.767 -5.688 1.00 80.12 85 LYS A CA 1
ATOM 651 C C . LYS A 1 85 ? 10.516 4.380 -5.425 1.00 80.12 85 LYS A C 1
ATOM 653 O O . LYS A 1 85 ? 11.577 4.086 -5.958 1.00 80.12 85 LYS A O 1
ATOM 658 N N . TRP A 1 86 ? 9.852 3.543 -4.619 1.00 79.31 86 TRP A N 1
ATOM 659 C CA . TRP A 1 86 ? 10.342 2.200 -4.295 1.00 79.31 86 TRP A CA 1
ATOM 660 C C . TRP A 1 86 ? 9.251 1.228 -3.811 1.00 79.31 86 TRP A C 1
ATOM 662 O O . TRP A 1 86 ? 8.121 1.618 -3.484 1.00 79.31 86 TRP A O 1
ATOM 672 N N . ASN A 1 87 ? 9.628 -0.052 -3.714 1.00 80.00 87 ASN A N 1
ATOM 673 C CA . ASN A 1 87 ? 8.848 -1.114 -3.079 1.00 80.00 87 ASN A CA 1
ATOM 674 C C . ASN A 1 87 ? 8.486 -0.792 -1.624 1.00 80.00 87 ASN A C 1
ATOM 676 O O . ASN A 1 87 ? 9.245 -0.148 -0.894 1.00 80.00 87 ASN A O 1
ATOM 680 N N . PHE A 1 88 ? 7.345 -1.325 -1.188 1.00 85.25 88 PHE A N 1
ATOM 681 C CA . PHE A 1 88 ? 6.767 -1.157 0.143 1.00 85.25 88 PHE A CA 1
ATOM 682 C C . PHE A 1 88 ? 6.357 0.282 0.482 1.00 85.25 88 PHE A C 1
ATOM 684 O O . PHE A 1 88 ? 6.340 0.655 1.658 1.00 85.25 88 PHE A O 1
ATOM 691 N N . THR A 1 89 ? 5.970 1.080 -0.514 1.00 89.19 89 THR A N 1
ATOM 692 C CA . THR A 1 89 ? 5.204 2.306 -0.264 1.00 89.19 89 THR A CA 1
ATOM 693 C C . THR A 1 89 ? 3.803 1.923 0.208 1.00 89.19 89 THR A C 1
ATOM 695 O O . THR A 1 89 ? 3.182 1.002 -0.325 1.00 89.19 89 THR A O 1
ATOM 698 N N . LYS A 1 90 ? 3.315 2.595 1.252 1.00 92.25 90 LYS A N 1
ATOM 699 C CA . LYS A 1 90 ? 2.048 2.261 1.907 1.00 92.25 90 LYS A CA 1
ATOM 700 C C . LYS A 1 90 ? 1.098 3.450 1.861 1.00 92.25 90 LYS A C 1
ATOM 702 O O . LYS A 1 90 ? 1.507 4.567 2.163 1.00 92.25 90 LYS A O 1
ATOM 707 N N . PHE A 1 91 ? -0.167 3.195 1.565 1.00 94.94 91 PHE A N 1
ATOM 708 C CA . PHE A 1 91 ? -1.249 4.170 1.660 1.00 94.94 91 PHE A CA 1
ATOM 709 C C . PHE A 1 91 ? -2.246 3.702 2.709 1.00 94.94 91 PHE A C 1
ATOM 711 O O . PHE A 1 91 ? -2.692 2.553 2.682 1.00 94.94 91 PHE A O 1
ATOM 718 N N . LEU A 1 92 ? -2.580 4.584 3.642 1.00 96.25 92 LEU A N 1
ATOM 719 C CA . LEU A 1 92 ? -3.610 4.338 4.637 1.00 96.25 92 LEU A CA 1
ATOM 720 C C . LEU A 1 92 ? -4.921 4.935 4.137 1.00 96.25 92 LEU A C 1
ATOM 722 O O . LEU A 1 92 ? -4.977 6.114 3.791 1.00 96.25 92 LEU A O 1
ATOM 726 N N . VAL A 1 93 ? -5.962 4.113 4.113 1.00 96.69 93 VAL A N 1
ATOM 727 C CA . VAL A 1 93 ? -7.317 4.490 3.713 1.00 96.69 93 VAL A CA 1
ATOM 728 C C . VAL A 1 93 ? -8.247 4.284 4.902 1.00 96.69 93 VAL A C 1
ATOM 730 O O . VAL A 1 93 ? -8.211 3.234 5.552 1.00 96.69 93 VAL A O 1
ATOM 733 N N . ASP A 1 94 ? -9.054 5.292 5.218 1.00 96.38 94 ASP A N 1
ATOM 734 C CA . ASP A 1 94 ? -10.002 5.227 6.326 1.00 96.38 94 ASP A CA 1
ATOM 735 C C . ASP A 1 94 ? -11.249 4.385 5.991 1.00 96.38 94 ASP A C 1
ATOM 737 O O . ASP A 1 94 ? -11.416 3.846 4.896 1.00 96.38 94 ASP A O 1
ATOM 741 N N . ARG A 1 95 ? -12.169 4.284 6.956 1.00 96.00 95 ARG A N 1
ATOM 742 C CA . ARG A 1 95 ? -13.408 3.498 6.814 1.00 96.00 95 ARG A CA 1
ATOM 743 C C . ARG A 1 95 ? -14.382 4.055 5.774 1.00 96.00 95 ARG A C 1
ATOM 745 O O . ARG A 1 95 ? -15.278 3.321 5.352 1.00 96.00 95 ARG A O 1
ATOM 752 N N . ASN A 1 96 ? -14.211 5.318 5.390 1.00 94.62 96 ASN A N 1
ATOM 753 C CA . ASN A 1 96 ? -15.018 6.024 4.402 1.00 94.62 96 ASN A CA 1
ATOM 754 C C . ASN A 1 96 ? -14.405 5.951 2.996 1.00 94.62 96 ASN A C 1
ATOM 756 O O . ASN A 1 96 ? -15.029 6.408 2.043 1.00 94.62 96 ASN A O 1
ATOM 760 N N . GLY A 1 97 ? -13.213 5.360 2.853 1.00 92.69 97 GLY A N 1
ATOM 761 C CA . GLY A 1 97 ? -12.498 5.278 1.582 1.00 92.69 97 GLY A CA 1
ATOM 762 C C . GLY A 1 97 ? -11.603 6.484 1.293 1.00 92.69 97 GLY A C 1
ATOM 763 O O . GLY A 1 97 ? -11.088 6.584 0.183 1.00 92.69 97 GLY A O 1
ATOM 764 N N . GLN A 1 98 ? -11.397 7.383 2.258 1.00 94.06 98 GLN A N 1
ATOM 765 C CA . GLN A 1 98 ? -10.513 8.537 2.094 1.00 94.06 98 GLN A CA 1
ATOM 766 C C . GLN A 1 98 ? -9.059 8.122 2.307 1.00 94.06 98 GLN A C 1
ATOM 768 O O . GLN A 1 98 ? -8.738 7.423 3.273 1.00 94.06 98 GLN A O 1
ATOM 773 N N . VAL A 1 99 ? -8.168 8.564 1.420 1.00 95.19 99 VAL A N 1
ATOM 774 C CA . VAL A 1 99 ? -6.728 8.325 1.556 1.00 95.19 99 VAL A CA 1
ATOM 775 C C . VAL A 1 99 ? -6.182 9.315 2.580 1.00 95.19 99 VAL A C 1
ATOM 777 O O . VAL A 1 99 ? -6.133 10.513 2.322 1.00 95.19 99 VAL A O 1
ATOM 780 N N . VAL A 1 100 ? -5.794 8.824 3.757 1.00 95.00 100 VAL A N 1
ATOM 781 C CA . VAL A 1 100 ? -5.424 9.682 4.895 1.00 95.00 100 VAL A CA 1
ATOM 782 C C . VAL A 1 100 ? -3.928 9.945 4.996 1.00 95.00 100 VAL A C 1
ATOM 784 O O . VAL A 1 100 ? -3.524 10.962 5.553 1.00 95.00 100 VAL A O 1
ATOM 787 N N . SER A 1 101 ? -3.085 9.023 4.528 1.00 93.50 101 SER A N 1
ATOM 788 C CA . SER A 1 101 ? -1.628 9.164 4.626 1.00 93.50 101 SER A CA 1
ATOM 789 C C . SER A 1 101 ? -0.896 8.267 3.637 1.00 93.50 101 SER A C 1
ATOM 791 O O . SER A 1 101 ? -1.363 7.170 3.315 1.00 93.50 101 SER A O 1
ATOM 793 N N . ARG A 1 102 ? 0.304 8.698 3.243 1.00 91.62 102 ARG A N 1
ATOM 794 C CA . ARG A 1 102 ? 1.278 7.917 2.477 1.00 91.62 102 ARG A CA 1
ATOM 795 C C . ARG A 1 102 ? 2.585 7.772 3.257 1.00 91.62 102 ARG A C 1
ATOM 797 O O . ARG A 1 102 ? 3.127 8.749 3.759 1.00 91.62 102 ARG A O 1
ATOM 804 N N . PHE A 1 103 ? 3.115 6.553 3.310 1.00 89.75 103 PHE A N 1
ATOM 805 C CA . PHE A 1 103 ? 4.384 6.219 3.957 1.00 89.75 103 PHE A CA 1
ATOM 806 C C . PHE A 1 103 ? 5.348 5.642 2.923 1.00 89.75 103 PHE A C 1
ATOM 808 O O . PHE A 1 103 ? 5.036 4.650 2.261 1.00 89.75 103 PHE A O 1
ATOM 815 N N . ILE A 1 104 ? 6.520 6.256 2.792 1.00 84.06 104 ILE A N 1
ATOM 816 C CA . ILE A 1 104 ? 7.546 5.866 1.822 1.00 84.06 104 ILE A CA 1
ATOM 817 C C . ILE A 1 104 ? 8.702 5.144 2.515 1.00 84.06 104 ILE A C 1
ATOM 819 O O . ILE A 1 104 ? 9.052 5.465 3.650 1.00 84.06 104 ILE A O 1
ATOM 823 N N . ASN A 1 105 ? 9.334 4.205 1.813 1.00 73.25 105 ASN A N 1
ATOM 824 C CA . ASN A 1 105 ? 10.673 3.759 2.181 1.00 73.25 105 ASN A CA 1
ATOM 825 C C . ASN A 1 105 ? 11.672 4.728 1.548 1.00 73.25 105 ASN A C 1
ATOM 827 O O . ASN A 1 105 ? 11.827 4.751 0.331 1.00 73.25 105 ASN A O 1
ATOM 831 N N . ALA A 1 106 ? 12.323 5.543 2.379 1.00 60.62 106 ALA A N 1
ATOM 832 C CA . ALA A 1 106 ? 13.276 6.556 1.923 1.00 60.62 106 ALA A CA 1
ATOM 833 C C . ALA A 1 106 ? 14.585 5.961 1.366 1.00 60.62 106 ALA A C 1
ATOM 835 O O . ALA A 1 106 ? 15.346 6.672 0.718 1.00 60.62 106 ALA A O 1
ATOM 836 N N . PHE A 1 107 ? 14.836 4.668 1.597 1.00 61.41 107 PHE A N 1
ATOM 837 C CA . PHE A 1 107 ? 16.052 3.987 1.165 1.00 61.41 107 PHE A CA 1
ATOM 838 C C . PHE A 1 107 ? 15.717 2.842 0.199 1.00 61.41 107 PHE A C 1
ATOM 840 O O . PHE A 1 107 ? 14.973 1.931 0.587 1.00 61.41 107 PHE A O 1
ATOM 847 N N . PRO A 1 108 ? 16.234 2.869 -1.044 1.00 58.66 108 PRO A N 1
ATOM 848 C CA . PRO A 1 108 ? 16.132 1.731 -1.946 1.00 58.66 108 PRO A CA 1
ATOM 849 C C . PRO A 1 108 ? 16.858 0.512 -1.354 1.00 58.66 108 PRO A C 1
ATOM 851 O O . PRO A 1 108 ? 17.890 0.645 -0.698 1.00 58.66 108 PRO A O 1
ATOM 854 N N . CYS A 1 109 ? 16.288 -0.679 -1.557 1.00 53.53 109 CYS A N 1
ATOM 855 C CA . CYS A 1 109 ? 16.982 -1.936 -1.273 1.00 53.53 109 CYS A CA 1
ATOM 856 C C . CYS A 1 109 ? 18.128 -2.053 -2.285 1.00 53.53 109 CYS A C 1
ATOM 858 O O . CYS A 1 109 ? 17.844 -2.117 -3.481 1.00 53.53 109 CYS A O 1
ATOM 860 N N . PHE A 1 110 ? 19.368 -2.098 -1.809 1.00 54.12 110 PHE A N 1
ATOM 861 C CA . PHE A 1 110 ? 20.520 -2.558 -2.584 1.00 54.12 110 PHE A CA 1
ATOM 862 C C . PHE A 1 110 ? 20.843 -4.002 -2.204 1.00 54.12 110 PHE A C 1
ATOM 864 O O . PHE A 1 110 ? 20.586 -4.361 -1.028 1.00 54.12 110 PHE A O 1
#

Secondary structure (DSSP, 8-state):
--TTSEEEEEEE-SS-TTHHHHHHHHHHHHHHHGGGTEEEEEEEBSSSS---S-S--B--SSTT--HHHHHHHHHT-BTTB----STT-EEEE-TTS-EEEEE--SS---

Radius of gyration: 13.76 Å; chains: 1; bounding box: 37×35×35 Å